Protein AF-A0A151M3M2-F1 (afdb_monomer_lite)

InterPro domains:
  IPR013106 Immunoglobulin V-set domain [PF07686] (15-67)
  IPR013783 Immunoglobulin-like fold [G3DSA:2.60.40.10] (2-80)
  IPR036179 Immunoglobulin-like domain superfamily [SSF48726] (12-71)
  IPR051713 T-cell Activation and Immune Regulation Protein [PTHR25466] (7-72)

Structure (mmCIF, N/CA/C/O backbone):
data_AF-A0A151M3M2-F1
#
_entry.id   AF-A0A151M3M2-F1
#
loop_
_atom_site.group_PDB
_atom_site.id
_atom_site.type_symbol
_atom_site.label_atom_id
_atom_site.label_alt_id
_atom_site.label_comp_id
_atom_site.label_asym_id
_atom_site.label_entity_id
_atom_site.label_seq_id
_atom_site.pdbx_PDB_ins_code
_atom_site.Cartn_x
_atom_site.Cartn_y
_atom_site.Cartn_z
_atom_site.occupancy
_atom_site.B_iso_or_equiv
_atom_site.auth_seq_id
_atom_site.auth_comp_id
_atom_site.auth_asym_id
_atom_site.auth_atom_id
_atom_site.pdbx_PDB_model_num
ATOM 1 N N . MET A 1 1 ? 4.071 19.817 -29.197 1.00 34.47 1 MET A N 1
ATOM 2 C CA . MET A 1 1 ? 4.644 18.527 -28.757 1.00 34.47 1 MET A CA 1
ATOM 3 C C . MET A 1 1 ? 3.520 17.637 -28.248 1.00 34.47 1 MET A C 1
ATOM 5 O O . MET A 1 1 ? 2.812 18.056 -27.342 1.00 34.47 1 MET A O 1
ATOM 9 N N . GLY A 1 2 ? 3.298 16.472 -28.860 1.00 42.22 2 GLY A N 1
ATOM 10 C CA . GLY A 1 2 ? 2.275 15.514 -28.424 1.00 42.22 2 GLY A CA 1
ATOM 11 C C . GLY A 1 2 ? 2.879 14.460 -27.498 1.00 42.22 2 GLY A C 1
ATOM 12 O O . GLY A 1 2 ? 3.854 13.814 -27.868 1.00 42.22 2 GLY A O 1
ATOM 13 N N . PHE A 1 3 ? 2.321 14.292 -26.299 1.00 46.91 3 PHE A N 1
ATOM 14 C CA . PHE A 1 3 ? 2.690 13.206 -25.390 1.00 46.91 3 PHE A CA 1
ATOM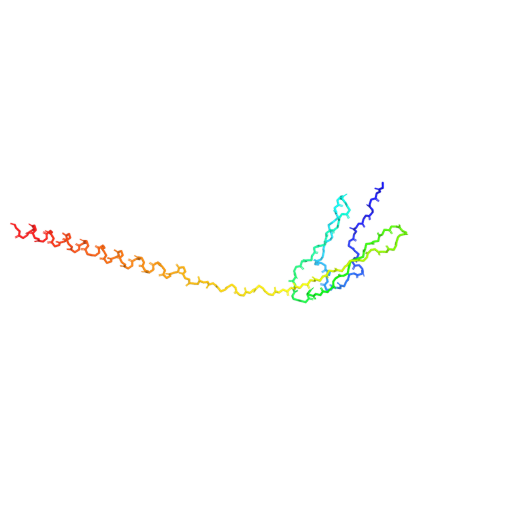 15 C C . PHE A 1 3 ? 2.060 11.895 -25.885 1.00 46.91 3 PHE A C 1
ATOM 17 O O . PHE A 1 3 ? 0.836 11.753 -25.908 1.00 46.91 3 PHE A O 1
ATOM 24 N N . HIS A 1 4 ? 2.884 10.933 -26.303 1.00 48.88 4 HIS A N 1
ATOM 25 C CA . HIS A 1 4 ? 2.422 9.625 -26.762 1.00 48.88 4 HIS A CA 1
ATOM 26 C C . HIS A 1 4 ? 2.253 8.644 -25.587 1.00 48.88 4 HIS A C 1
ATOM 28 O O . HIS A 1 4 ? 3.217 8.213 -24.970 1.00 48.88 4 HIS A O 1
ATOM 34 N N . ARG A 1 5 ? 0.988 8.280 -25.332 1.00 49.34 5 ARG A N 1
ATOM 35 C CA . ARG A 1 5 ? 0.489 6.969 -24.867 1.00 49.34 5 ARG A CA 1
ATOM 36 C C . ARG A 1 5 ? 1.288 6.289 -23.731 1.00 49.34 5 ARG A C 1
ATOM 38 O O . ARG A 1 5 ? 1.966 5.295 -23.962 1.00 49.34 5 ARG A O 1
ATOM 45 N N . CYS A 1 6 ? 1.063 6.716 -22.485 1.00 54.75 6 CYS A N 1
ATOM 46 C CA . CYS A 1 6 ? 1.232 5.841 -21.314 1.00 54.75 6 CYS A CA 1
ATOM 47 C C . CYS A 1 6 ? 0.141 4.758 -21.346 1.00 54.75 6 CYS A C 1
ATOM 49 O O . CYS A 1 6 ? -0.943 4.937 -20.794 1.00 54.75 6 CYS A O 1
ATOM 51 N N . LYS A 1 7 ? 0.389 3.671 -22.078 1.00 57.59 7 LYS A N 1
ATOM 52 C CA . LYS A 1 7 ? -0.295 2.396 -21.844 1.00 57.59 7 LYS A CA 1
ATOM 53 C C . LYS A 1 7 ? 0.524 1.620 -20.822 1.00 57.59 7 LYS A C 1
ATOM 55 O O . LYS A 1 7 ? 1.751 1.687 -20.868 1.00 57.59 7 LYS A O 1
ATOM 60 N N . ASP A 1 8 ? -0.152 0.894 -19.939 1.00 61.31 8 ASP A N 1
ATOM 61 C CA . ASP A 1 8 ? 0.507 -0.055 -19.047 1.00 61.31 8 ASP A CA 1
ATOM 62 C C . ASP A 1 8 ? 1.351 -1.010 -19.906 1.00 61.31 8 ASP A C 1
ATOM 64 O O . ASP A 1 8 ? 0.837 -1.646 -20.830 1.00 61.31 8 ASP A O 1
ATOM 68 N N . ALA A 1 9 ? 2.660 -1.065 -19.651 1.00 61.88 9 ALA A N 1
ATOM 69 C CA . ALA A 1 9 ? 3.565 -2.008 -20.301 1.00 61.88 9 ALA A CA 1
ATOM 70 C C . ALA A 1 9 ? 3.388 -3.389 -19.650 1.00 61.88 9 ALA A C 1
ATOM 72 O O . ALA A 1 9 ? 4.253 -3.865 -18.915 1.00 61.88 9 ALA A O 1
ATOM 73 N N . LEU A 1 10 ? 2.212 -3.985 -19.872 1.00 62.31 10 LEU A N 1
ATOM 74 C CA . LEU A 1 10 ? 1.760 -5.225 -19.232 1.00 62.31 10 LEU A CA 1
ATOM 75 C C . LEU A 1 10 ? 2.722 -6.396 -19.487 1.00 62.31 10 LEU A C 1
ATOM 77 O O . LEU A 1 10 ? 2.881 -7.247 -18.616 1.00 62.31 10 LEU A O 1
ATOM 81 N N . ASP A 1 11 ? 3.421 -6.385 -20.624 1.00 68.31 11 ASP A N 1
ATOM 82 C CA . ASP A 1 11 ? 4.343 -7.451 -21.042 1.00 68.31 11 ASP A CA 1
ATOM 83 C C . ASP A 1 11 ? 5.617 -7.531 -20.183 1.00 68.31 11 ASP A C 1
ATOM 85 O O . ASP A 1 11 ? 6.251 -8.578 -20.103 1.00 68.31 11 ASP A O 1
ATOM 89 N N . LEU A 1 12 ? 5.999 -6.429 -19.528 1.00 70.62 12 LEU A N 1
ATOM 90 C CA . LEU A 1 12 ? 7.157 -6.367 -18.626 1.00 70.62 12 LEU A CA 1
ATOM 91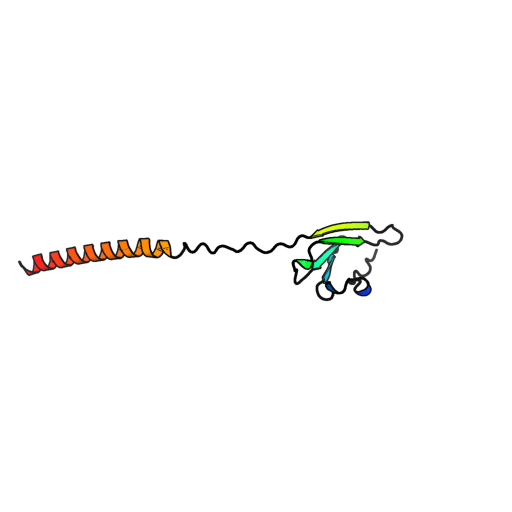 C C . LEU A 1 12 ? 6.748 -6.416 -17.152 1.00 70.62 12 LEU A C 1
ATOM 93 O O . LEU A 1 12 ? 7.599 -6.424 -16.260 1.00 70.62 12 LEU A O 1
ATOM 97 N N . GLN A 1 13 ? 5.445 -6.405 -16.879 1.00 75.12 13 GLN A N 1
ATOM 98 C CA . GLN A 1 13 ? 4.936 -6.424 -15.523 1.00 75.12 13 GLN A CA 1
ATOM 99 C C . GLN A 1 13 ? 4.984 -7.844 -14.960 1.00 75.12 13 GLN A C 1
ATOM 101 O O . GLN A 1 13 ? 4.495 -8.787 -15.575 1.00 75.12 13 GLN A O 1
ATOM 106 N N . ALA A 1 14 ? 5.524 -7.978 -13.746 1.00 81.94 14 ALA A N 1
ATOM 107 C CA . ALA A 1 14 ? 5.491 -9.243 -13.025 1.00 81.94 14 ALA A CA 1
ATOM 108 C C . ALA A 1 14 ? 4.042 -9.704 -12.794 1.00 81.94 14 ALA A C 1
ATOM 110 O O . ALA A 1 14 ? 3.193 -8.914 -12.376 1.00 81.94 14 ALA A O 1
ATOM 111 N N . GLU A 1 15 ? 3.798 -11.000 -12.989 1.00 86.44 15 GLU A N 1
ATOM 112 C CA . GLU A 1 15 ? 2.471 -11.632 -12.945 1.00 86.44 15 GLU A CA 1
ATOM 113 C C . GLU A 1 15 ? 1.678 -11.286 -11.673 1.00 86.44 15 GLU A C 1
ATOM 115 O O . GLU A 1 15 ? 0.486 -10.998 -11.733 1.00 86.44 15 GLU A O 1
ATOM 120 N N . ARG A 1 16 ? 2.356 -11.170 -10.520 1.00 88.50 16 ARG A N 1
ATOM 121 C CA . ARG A 1 16 ? 1.741 -10.810 -9.225 1.00 88.50 16 ARG A CA 1
ATOM 122 C C . ARG A 1 16 ? 1.015 -9.454 -9.198 1.00 88.50 16 ARG A C 1
ATOM 124 O O . ARG A 1 16 ? 0.311 -9.151 -8.232 1.00 88.50 16 ARG A O 1
ATOM 131 N N . PHE A 1 17 ? 1.229 -8.615 -10.209 1.00 88.56 17 PHE A N 1
ATOM 132 C CA . PHE A 1 17 ? 0.641 -7.283 -10.338 1.00 88.56 17 PHE A CA 1
ATOM 133 C C . PHE A 1 17 ? -0.388 -7.172 -11.470 1.00 88.56 17 PHE A C 1
ATOM 135 O O . PHE A 1 17 ? -1.038 -6.126 -11.594 1.00 88.56 17 PHE A O 1
ATOM 142 N N . HIS A 1 18 ? -0.562 -8.223 -12.280 1.00 87.56 18 HIS A N 1
ATOM 143 C CA . HIS A 1 18 ? -1.552 -8.241 -13.356 1.00 87.56 18 HIS A CA 1
ATOM 144 C C . HIS A 1 18 ? -2.959 -8.014 -12.798 1.00 87.56 18 HIS A C 1
ATOM 146 O O . HIS A 1 18 ? -3.337 -8.555 -11.762 1.00 87.56 18 HIS A O 1
ATOM 152 N N . GLY A 1 19 ? -3.726 -7.139 -13.454 1.00 89.12 19 GLY A N 1
ATOM 153 C CA . GLY A 1 19 ? -5.087 -6.770 -13.039 1.00 89.12 19 GLY A CA 1
ATOM 154 C C . GLY A 1 19 ? -5.185 -5.909 -11.770 1.00 89.12 19 GLY A C 1
ATOM 155 O O . GLY A 1 19 ? -6.251 -5.370 -11.480 1.00 89.12 19 GLY A O 1
ATOM 156 N N . ARG A 1 20 ? -4.082 -5.720 -11.038 1.00 92.94 20 ARG A N 1
ATOM 157 C CA . ARG A 1 20 ? -4.037 -4.946 -9.787 1.00 92.94 20 ARG A CA 1
ATOM 158 C C . ARG A 1 20 ? -3.495 -3.537 -9.980 1.00 92.94 20 ARG A C 1
ATOM 160 O O . ARG A 1 20 ? -3.609 -2.719 -9.071 1.00 92.94 20 ARG A O 1
ATOM 167 N N . THR A 1 21 ? -2.907 -3.234 -11.133 1.00 88.69 21 THR A N 1
ATOM 168 C CA . THR A 1 21 ? -2.298 -1.927 -11.400 1.00 88.69 21 THR A CA 1
ATOM 169 C C . THR A 1 21 ? -3.088 -1.097 -12.400 1.00 88.69 21 THR A C 1
ATOM 171 O O . THR A 1 21 ? -3.801 -1.628 -13.248 1.00 88.69 21 THR A O 1
ATOM 174 N N . LYS A 1 22 ? -2.988 0.228 -12.268 1.00 88.00 22 LYS A N 1
ATOM 175 C CA . LYS A 1 22 ? -3.535 1.183 -13.234 1.00 88.00 22 LYS A CA 1
ATOM 176 C C . LYS A 1 22 ? -2.720 2.471 -13.228 1.00 88.00 22 LYS A C 1
ATOM 178 O O . LYS A 1 22 ? -2.559 3.080 -12.167 1.00 88.00 22 LYS A O 1
ATOM 183 N N . VAL A 1 23 ? -2.251 2.903 -14.396 1.00 83.75 23 VAL A N 1
ATOM 184 C CA . VAL A 1 23 ? -1.565 4.191 -14.567 1.00 83.75 23 VAL A CA 1
ATOM 185 C C . VAL A 1 23 ? -2.555 5.311 -14.908 1.00 83.75 23 VAL A C 1
ATOM 187 O O . VAL A 1 23 ? -3.483 5.141 -15.700 1.00 83.75 23 VAL A O 1
ATOM 190 N N . PHE A 1 24 ? -2.341 6.483 -14.313 1.00 84.75 24 PHE A N 1
ATOM 191 C CA . PHE A 1 24 ? -3.103 7.709 -14.525 1.00 84.75 24 PHE A CA 1
ATOM 192 C C . PHE A 1 24 ? -2.160 8.808 -15.035 1.00 84.75 24 PHE A C 1
ATOM 194 O O . PHE A 1 24 ? -1.381 9.354 -14.249 1.00 84.75 24 PHE A O 1
ATOM 201 N N . PRO A 1 25 ? -2.191 9.131 -16.338 1.00 81.19 25 PRO A N 1
ATOM 202 C CA . PRO A 1 25 ? -1.421 10.244 -16.877 1.00 81.19 25 PRO A CA 1
ATOM 203 C C . PRO A 1 25 ? -2.087 11.583 -16.530 1.00 81.19 25 PRO A C 1
ATOM 205 O O . PRO A 1 25 ? -3.294 11.752 -16.716 1.00 81.19 25 PRO A O 1
ATOM 208 N N . GLU A 1 26 ? -1.299 12.558 -16.082 1.00 82.69 26 GLU A N 1
ATOM 209 C CA . GLU A 1 26 ? -1.752 13.926 -15.820 1.00 82.69 26 GLU A CA 1
ATOM 210 C C . GLU A 1 26 ? -1.241 14.897 -16.896 1.00 82.69 26 GLU A C 1
ATOM 212 O O . GLU A 1 26 ? -0.206 14.697 -17.533 1.00 82.69 26 GLU A O 1
ATOM 217 N N . LYS A 1 27 ? -1.976 15.995 -17.117 1.00 77.00 27 LYS A N 1
ATOM 218 C CA . LYS A 1 27 ? -1.687 16.965 -18.193 1.00 77.00 27 LYS A CA 1
ATOM 219 C C . LYS A 1 27 ? -0.406 17.785 -17.974 1.00 77.00 27 LYS A C 1
ATOM 221 O O . LYS A 1 27 ? 0.089 18.391 -18.916 1.00 77.00 27 LYS A O 1
ATOM 226 N N . ASN A 1 28 ? 0.108 17.823 -16.749 1.00 82.00 28 ASN A N 1
ATOM 227 C CA . ASN A 1 28 ? 1.301 18.569 -16.330 1.00 82.00 28 ASN A CA 1
ATOM 228 C C . ASN A 1 28 ? 2.600 17.746 -16.431 1.00 82.00 28 ASN A C 1
ATOM 230 O O . ASN A 1 28 ? 3.650 18.223 -16.012 1.00 82.00 28 ASN A O 1
ATOM 234 N N . GLY A 1 29 ? 2.539 16.525 -16.972 1.00 74.50 29 GLY A N 1
ATOM 235 C CA . GLY A 1 29 ? 3.687 15.620 -17.027 1.00 74.50 29 GLY A CA 1
ATOM 236 C C . GLY A 1 29 ? 3.858 14.756 -15.777 1.00 74.50 29 GLY A C 1
ATOM 237 O O . GLY A 1 29 ? 4.805 13.972 -15.721 1.00 74.50 29 GLY A O 1
ATOM 238 N N . ASN A 1 30 ? 2.945 14.843 -14.804 1.00 80.25 30 ASN A N 1
ATOM 239 C CA . ASN A 1 30 ? 2.887 13.877 -13.715 1.00 80.25 30 ASN A CA 1
ATOM 240 C C . ASN A 1 30 ? 2.245 12.570 -14.185 1.00 80.25 30 ASN A C 1
ATOM 242 O O . ASN A 1 30 ? 1.414 12.526 -15.096 1.00 80.25 30 ASN A O 1
ATOM 246 N N . VAL A 1 31 ? 2.625 11.489 -13.515 1.00 80.56 31 VAL A N 1
ATOM 247 C CA . VAL A 1 31 ? 2.063 10.160 -13.725 1.00 80.56 31 VAL A CA 1
ATOM 248 C C . VAL A 1 31 ? 1.862 9.524 -12.360 1.00 80.56 31 VAL A C 1
ATOM 250 O O . VAL A 1 31 ? 2.798 9.450 -11.565 1.00 80.56 31 VAL A O 1
ATOM 253 N N . SER A 1 32 ? 0.648 9.048 -12.106 1.00 85.12 32 SER A N 1
ATOM 254 C CA . SER A 1 32 ? 0.288 8.352 -10.873 1.00 85.12 32 SER A CA 1
ATOM 255 C C . SER A 1 32 ? 0.042 6.867 -11.159 1.00 85.12 32 SER A C 1
ATOM 257 O O . SER A 1 32 ? -0.571 6.523 -12.168 1.00 85.12 32 SER A O 1
ATOM 259 N N . LEU A 1 33 ? 0.503 5.975 -10.277 1.00 87.06 33 LEU A N 1
ATOM 260 C CA . LEU A 1 33 ? 0.266 4.527 -10.352 1.00 87.06 33 LEU A CA 1
ATOM 261 C C . LEU A 1 33 ? -0.590 4.093 -9.161 1.00 87.06 33 LEU A C 1
ATOM 263 O O . LEU A 1 33 ? -0.234 4.345 -8.012 1.00 87.06 33 LEU A O 1
ATOM 267 N N . GLN A 1 34 ? -1.695 3.404 -9.429 1.00 90.94 34 GLN A N 1
ATOM 268 C CA . GLN A 1 34 ? -2.488 2.736 -8.399 1.00 90.94 34 GLN A CA 1
ATOM 269 C C . GLN A 1 34 ? -2.142 1.249 -8.356 1.00 90.94 34 GLN A C 1
ATOM 271 O O . GLN A 1 34 ? -2.112 0.608 -9.403 1.00 90.94 34 GLN A O 1
ATOM 276 N N . LEU A 1 35 ? -1.964 0.712 -7.146 1.00 93.00 35 LEU A N 1
ATOM 277 C CA . LEU A 1 35 ? -1.924 -0.721 -6.845 1.00 93.00 35 LEU A CA 1
ATOM 278 C C . LEU A 1 35 ? -3.141 -1.074 -5.976 1.00 93.00 35 LEU A C 1
ATOM 280 O O . LEU A 1 35 ? -3.365 -0.449 -4.940 1.00 93.00 35 LEU A O 1
ATOM 284 N N . ARG A 1 36 ? -3.946 -2.036 -6.423 1.00 94.88 36 ARG A N 1
ATOM 285 C CA . ARG A 1 36 ? -5.172 -2.513 -5.768 1.00 94.88 36 ARG A CA 1
ATOM 286 C C . ARG A 1 36 ? -4.923 -3.803 -5.001 1.00 94.88 36 ARG A C 1
ATOM 288 O O . ARG A 1 36 ? -3.969 -4.530 -5.284 1.00 94.88 36 ARG A O 1
ATOM 295 N N . ASP A 1 37 ? -5.813 -4.072 -4.048 1.00 94.38 37 ASP A N 1
ATOM 296 C CA . ASP A 1 37 ? -5.818 -5.296 -3.241 1.00 94.38 37 ASP A CA 1
ATOM 297 C C . ASP A 1 37 ? -4.455 -5.544 -2.590 1.00 94.38 37 ASP A C 1
ATOM 299 O O . ASP A 1 37 ? -3.843 -6.592 -2.763 1.00 94.38 37 ASP A O 1
ATOM 303 N N . VAL A 1 38 ? -3.920 -4.510 -1.935 1.00 94.12 38 VAL A N 1
ATOM 304 C CA . VAL A 1 38 ? -2.577 -4.520 -1.344 1.00 94.12 38 VAL A CA 1
ATOM 305 C C . VAL A 1 38 ? -2.513 -5.528 -0.195 1.00 94.12 38 VAL A C 1
ATOM 307 O O . VAL A 1 38 ? -3.354 -5.532 0.701 1.00 94.12 38 VAL A O 1
ATOM 310 N N . THR A 1 39 ? -1.476 -6.356 -0.214 1.00 93.62 39 THR A N 1
ATOM 311 C CA . THR A 1 39 ? -1.185 -7.427 0.742 1.00 93.62 39 THR A CA 1
ATOM 312 C C . THR A 1 39 ? 0.184 -7.212 1.386 1.00 93.62 39 THR A C 1
ATOM 314 O O . THR A 1 39 ? 1.007 -6.441 0.888 1.00 93.62 39 THR A O 1
ATOM 317 N N . LEU A 1 40 ? 0.480 -7.939 2.468 1.00 94.88 40 LEU A N 1
ATOM 318 C CA . LEU A 1 40 ? 1.803 -7.894 3.108 1.00 94.88 40 LEU A CA 1
ATOM 319 C C . LEU A 1 40 ? 2.947 -8.229 2.131 1.00 94.88 40 LEU A C 1
ATOM 321 O O . LEU A 1 40 ? 4.019 -7.628 2.221 1.00 94.88 40 LEU A O 1
ATOM 325 N N . ASN A 1 41 ? 2.695 -9.103 1.149 1.00 93.81 41 ASN A N 1
ATOM 326 C CA . ASN A 1 41 ? 3.665 -9.532 0.133 1.00 93.81 41 ASN A CA 1
ATOM 327 C C . ASN A 1 41 ? 4.008 -8.446 -0.902 1.00 93.81 41 ASN A C 1
ATOM 329 O O . ASN A 1 41 ? 4.956 -8.605 -1.681 1.00 93.81 41 ASN A O 1
ATOM 333 N N . ASP A 1 42 ? 3.256 -7.344 -0.923 1.00 94.69 42 ASP A N 1
ATOM 334 C CA . ASP A 1 42 ? 3.562 -6.187 -1.761 1.00 94.69 42 ASP A CA 1
ATOM 335 C C . ASP A 1 42 ? 4.588 -5.252 -1.108 1.00 94.69 42 ASP A C 1
ATOM 337 O O . ASP A 1 42 ? 5.082 -4.339 -1.771 1.00 94.69 42 ASP A O 1
ATOM 341 N N . THR A 1 43 ? 4.959 -5.489 0.156 1.00 95.81 43 THR A N 1
ATOM 342 C CA . THR A 1 43 ? 6.095 -4.816 0.797 1.00 95.81 43 THR A CA 1
ATOM 343 C C . THR A 1 43 ? 7.366 -5.042 -0.015 1.00 95.81 43 THR A C 1
ATOM 345 O O . THR A 1 43 ? 7.700 -6.168 -0.382 1.00 95.81 43 THR A O 1
ATOM 348 N N . GLY A 1 44 ? 8.097 -3.966 -0.292 1.00 94.25 44 GLY A N 1
ATOM 349 C CA . GLY A 1 44 ? 9.329 -4.045 -1.061 1.00 94.25 44 GLY A CA 1
ATOM 350 C C . GLY A 1 44 ? 9.748 -2.721 -1.681 1.00 94.25 44 GLY A C 1
ATOM 351 O O . GLY A 1 44 ? 9.184 -1.659 -1.406 1.00 94.25 44 GLY A O 1
ATOM 352 N N . THR A 1 45 ? 10.764 -2.812 -2.530 1.00 94.12 45 THR A N 1
ATOM 353 C CA . THR A 1 45 ? 11.319 -1.687 -3.279 1.00 94.12 45 THR A CA 1
ATOM 354 C C . THR A 1 45 ? 10.816 -1.736 -4.718 1.00 94.12 45 THR A C 1
ATOM 356 O O . THR A 1 45 ? 10.949 -2.751 -5.395 1.00 94.12 45 THR A O 1
ATOM 359 N N . TYR A 1 46 ? 10.237 -0.635 -5.177 1.00 88.75 46 TYR A N 1
ATOM 360 C CA . TYR A 1 46 ? 9.657 -0.474 -6.503 1.00 88.75 46 TYR A CA 1
ATOM 361 C C . TYR A 1 46 ? 10.513 0.485 -7.319 1.00 88.75 46 TYR A C 1
ATOM 363 O O . TYR A 1 46 ? 10.866 1.563 -6.839 1.00 88.75 46 TYR A O 1
ATOM 371 N N . HIS A 1 47 ? 10.807 0.101 -8.558 1.00 85.88 47 HIS A N 1
ATOM 372 C CA . HIS A 1 47 ? 11.558 0.910 -9.510 1.00 85.88 47 HIS A CA 1
ATOM 373 C C . HIS A 1 47 ? 10.615 1.440 -10.587 1.00 85.88 47 HIS A C 1
ATOM 375 O O . HIS A 1 47 ? 9.790 0.705 -11.128 1.00 85.88 47 HIS A O 1
ATOM 381 N N . VAL A 1 48 ? 10.738 2.726 -10.890 1.00 80.38 48 VAL A N 1
ATOM 382 C CA . VAL A 1 48 ? 9.990 3.411 -11.941 1.00 80.38 48 VAL A CA 1
ATOM 383 C C . VAL A 1 48 ? 10.987 3.944 -12.954 1.00 80.38 48 VAL A C 1
ATOM 385 O O . VAL A 1 48 ? 11.912 4.667 -12.589 1.00 80.38 48 VAL A O 1
ATOM 388 N N . TYR A 1 49 ? 10.764 3.612 -14.223 1.00 79.50 49 TYR A N 1
ATOM 389 C CA . TYR A 1 49 ? 11.592 4.047 -15.342 1.00 79.50 49 TYR A CA 1
ATOM 390 C C . TYR A 1 49 ? 10.785 4.977 -16.245 1.00 79.50 49 TYR A C 1
ATOM 392 O O . TYR A 1 49 ? 9.756 4.585 -16.797 1.00 79.50 49 TYR A O 1
ATOM 400 N N . LEU A 1 50 ? 11.250 6.216 -16.394 1.00 77.62 50 LEU A N 1
ATOM 401 C CA . LEU A 1 50 ? 10.662 7.208 -17.290 1.00 77.62 50 LEU A CA 1
ATOM 402 C C . LEU A 1 50 ? 11.545 7.346 -18.529 1.00 77.62 50 LEU A C 1
ATOM 404 O O . LEU A 1 50 ? 12.709 7.743 -18.433 1.00 77.62 50 LEU A O 1
ATOM 408 N N . PHE A 1 51 ? 10.979 7.039 -19.692 1.00 75.81 51 PHE A N 1
ATOM 409 C CA . PHE A 1 51 ? 11.674 7.092 -20.974 1.00 75.81 51 PHE A CA 1
ATOM 410 C C . PHE A 1 51 ? 11.280 8.362 -21.736 1.00 75.81 51 PHE A C 1
ATOM 412 O O . PHE A 1 51 ? 10.118 8.543 -22.094 1.00 75.81 51 PHE A O 1
ATOM 419 N N . TYR A 1 52 ? 12.257 9.229 -22.004 1.00 75.94 52 TYR A N 1
ATOM 420 C CA . TYR A 1 52 ? 12.117 10.387 -22.893 1.00 75.94 52 TYR A CA 1
ATOM 421 C C . TYR A 1 52 ? 12.913 10.128 -24.176 1.00 75.94 52 TYR A C 1
ATOM 423 O O . TYR A 1 52 ? 13.989 9.529 -24.121 1.00 75.94 52 TYR A O 1
ATOM 431 N N . HIS A 1 53 ? 12.398 10.564 -25.333 1.00 75.88 53 HIS A N 1
ATOM 432 C CA . HIS A 1 53 ? 13.055 10.339 -26.626 1.00 75.88 53 HIS A CA 1
ATOM 433 C C . HIS A 1 53 ? 14.522 10.804 -26.598 1.00 75.88 53 HIS A C 1
ATOM 435 O O . HIS A 1 53 ? 14.798 11.971 -26.335 1.00 75.88 53 HIS A O 1
ATOM 441 N N . ASN A 1 54 ? 15.446 9.887 -26.901 1.00 74.12 54 ASN A N 1
ATOM 442 C CA . ASN A 1 54 ? 16.896 10.113 -27.002 1.00 74.12 54 ASN A CA 1
ATOM 443 C C . ASN A 1 54 ? 17.608 10.574 -25.712 1.00 74.12 54 ASN A C 1
ATOM 445 O O . ASN A 1 54 ? 18.739 11.053 -25.777 1.00 74.12 54 ASN A O 1
ATOM 449 N N . CYS A 1 55 ? 16.997 10.395 -24.537 1.00 76.81 55 CYS A N 1
ATOM 450 C CA . CYS A 1 55 ? 17.647 10.634 -23.247 1.00 76.81 55 CYS A CA 1
ATOM 451 C C . CYS A 1 55 ? 17.847 9.328 -22.470 1.00 76.81 55 CYS A C 1
ATOM 453 O O . CYS A 1 55 ? 17.130 8.347 -22.671 1.00 76.81 55 CYS A O 1
ATOM 455 N N . LYS A 1 56 ? 18.815 9.324 -21.542 1.00 84.94 56 LYS A N 1
ATOM 456 C CA . LYS A 1 56 ? 18.936 8.235 -20.565 1.00 84.94 56 LYS A CA 1
ATOM 457 C C . LYS A 1 56 ? 17.635 8.149 -19.746 1.00 84.94 56 LYS A C 1
ATOM 459 O O . LYS A 1 56 ? 17.117 9.205 -19.369 1.00 84.94 56 LYS A O 1
ATOM 464 N N . PRO A 1 57 ? 17.112 6.942 -19.464 1.00 81.81 57 PRO A N 1
ATOM 465 C CA . PRO A 1 57 ? 15.918 6.792 -18.645 1.00 81.81 57 PRO A CA 1
ATOM 466 C C . PRO A 1 57 ? 16.127 7.415 -17.267 1.00 81.81 57 PRO A C 1
ATOM 468 O O . PRO A 1 57 ? 17.193 7.268 -16.667 1.00 81.81 57 PRO A O 1
ATOM 471 N N . ILE A 1 58 ? 15.105 8.098 -16.761 1.00 84.12 58 ILE A N 1
ATOM 472 C CA . ILE A 1 58 ? 15.103 8.556 -15.373 1.00 84.12 58 ILE A CA 1
ATOM 473 C C . ILE A 1 58 ? 14.582 7.406 -14.521 1.00 84.12 58 ILE A C 1
ATOM 475 O O . ILE A 1 58 ? 13.458 6.948 -14.723 1.00 84.12 58 ILE A O 1
ATOM 479 N N . GLU A 1 59 ? 15.389 6.971 -13.561 1.00 87.38 59 GLU A N 1
ATOM 480 C CA . GLU A 1 59 ? 15.010 5.956 -12.586 1.00 87.38 59 GLU A CA 1
ATOM 481 C C . GLU A 1 59 ? 14.582 6.605 -11.266 1.00 87.38 59 GLU A C 1
ATOM 483 O O . GLU A 1 59 ? 15.211 7.548 -10.773 1.00 87.38 59 GLU A O 1
ATOM 488 N N . ARG A 1 60 ? 13.493 6.103 -10.684 1.00 87.75 60 ARG A N 1
ATOM 489 C CA . ARG A 1 60 ? 13.015 6.479 -9.352 1.00 87.75 60 ARG A CA 1
ATOM 490 C C . ARG A 1 60 ? 12.709 5.237 -8.539 1.00 87.75 60 ARG A C 1
ATOM 492 O O . ARG A 1 60 ? 12.134 4.282 -9.051 1.00 87.75 60 ARG A O 1
ATOM 499 N N . THR A 1 61 ? 13.052 5.285 -7.260 1.00 90.94 61 THR A N 1
ATOM 500 C CA . THR A 1 61 ? 12.879 4.164 -6.339 1.00 90.94 61 THR A CA 1
ATOM 501 C C . THR A 1 61 ? 11.916 4.542 -5.221 1.00 90.94 61 THR A C 1
ATOM 503 O O . THR A 1 61 ? 12.056 5.599 -4.608 1.00 90.94 61 THR A O 1
ATOM 506 N N . PHE A 1 62 ? 10.960 3.662 -4.937 1.00 90.88 62 PHE A N 1
ATOM 507 C CA . PHE A 1 62 ? 9.961 3.822 -3.884 1.00 90.88 62 PHE A CA 1
ATOM 508 C C . PHE A 1 62 ? 10.002 2.623 -2.944 1.00 90.88 62 PHE A C 1
ATOM 510 O O . PHE A 1 62 ? 10.022 1.481 -3.396 1.00 90.88 62 PHE A O 1
ATOM 517 N N . ARG A 1 63 ? 9.980 2.862 -1.631 1.00 95.81 63 ARG A N 1
ATOM 518 C CA . ARG A 1 63 ? 9.884 1.793 -0.631 1.00 95.81 63 ARG A CA 1
ATOM 519 C C . ARG A 1 63 ? 8.461 1.728 -0.093 1.00 95.81 63 ARG A C 1
ATOM 521 O O . ARG A 1 63 ? 8.013 2.659 0.569 1.00 95.81 63 ARG A O 1
ATOM 528 N N . LEU A 1 64 ? 7.779 0.620 -0.357 1.00 94.25 64 LEU A N 1
ATOM 529 C CA . LEU A 1 64 ? 6.447 0.337 0.162 1.00 94.25 64 LEU A CA 1
ATOM 530 C C . LEU A 1 64 ? 6.566 -0.604 1.361 1.00 94.25 64 LEU A C 1
ATOM 532 O O . LEU A 1 64 ? 7.228 -1.636 1.279 1.00 94.25 64 LEU A O 1
ATOM 536 N N . THR A 1 65 ? 5.941 -0.246 2.479 1.00 95.88 65 THR A N 1
ATOM 537 C CA . THR A 1 65 ? 5.820 -1.112 3.660 1.00 95.88 65 THR A CA 1
ATOM 538 C C . THR A 1 65 ? 4.348 -1.254 3.996 1.00 95.88 65 THR A C 1
ATOM 540 O O . THR A 1 65 ? 3.687 -0.258 4.282 1.00 95.88 65 THR A O 1
ATOM 54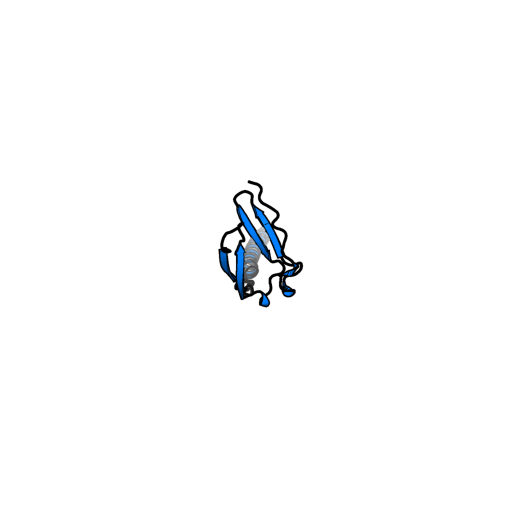3 N N . VAL A 1 66 ? 3.838 -2.480 3.927 1.00 95.38 66 VAL A N 1
ATOM 544 C CA . VAL A 1 66 ? 2.448 -2.800 4.247 1.00 95.38 66 VAL A CA 1
ATOM 545 C C . VAL A 1 66 ? 2.416 -3.378 5.654 1.00 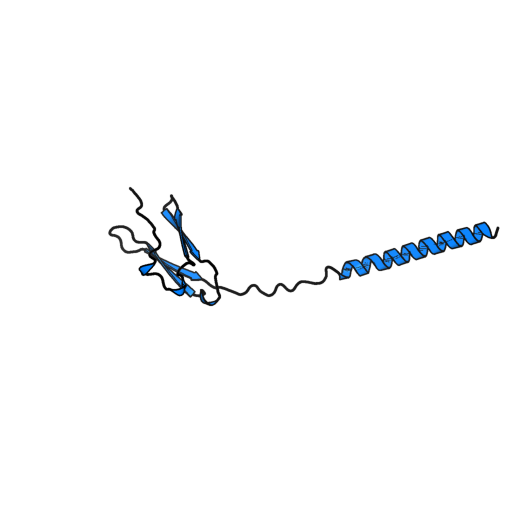95.38 66 VAL A C 1
ATOM 547 O O . VAL A 1 66 ? 3.123 -4.337 5.952 1.00 95.38 66 VAL A O 1
ATOM 550 N N . THR A 1 67 ? 1.616 -2.776 6.525 1.00 94.75 67 THR A N 1
ATOM 551 C CA . THR A 1 67 ? 1.454 -3.200 7.918 1.00 94.75 67 THR A CA 1
ATOM 552 C C . THR A 1 67 ? 0.006 -3.573 8.167 1.00 94.75 67 THR A C 1
ATOM 554 O O . THR A 1 67 ? -0.898 -2.913 7.651 1.00 94.75 67 THR A O 1
ATOM 557 N N . GLU A 1 68 ? -0.231 -4.589 8.992 1.00 91.94 68 GLU A N 1
ATOM 558 C CA . GLU A 1 68 ? -1.583 -4.871 9.462 1.00 91.94 68 GLU A CA 1
ATOM 559 C C . GLU A 1 68 ? -2.096 -3.690 10.290 1.00 91.94 68 GLU A C 1
ATOM 561 O O . GLU A 1 68 ? -1.345 -3.062 11.046 1.00 91.94 68 GLU A O 1
ATOM 566 N N . LYS A 1 69 ? -3.384 -3.365 10.139 1.00 86.56 69 LYS A N 1
ATOM 567 C CA . LYS A 1 69 ? -4.023 -2.396 11.028 1.00 86.56 69 LYS A CA 1
ATOM 568 C C . LYS A 1 69 ? -3.895 -2.961 12.449 1.00 86.56 69 LYS A C 1
ATOM 570 O O . LYS A 1 69 ? -4.307 -4.103 12.661 1.00 86.56 69 LYS A O 1
ATOM 575 N N . PRO A 1 70 ? -3.346 -2.211 13.420 1.00 81.75 70 PRO A N 1
ATOM 576 C CA . PRO A 1 70 ? -3.326 -2.687 14.792 1.00 81.75 70 PRO A CA 1
ATOM 577 C C . PRO A 1 70 ? -4.767 -2.967 15.209 1.00 81.75 70 PRO A C 1
ATOM 579 O O . PRO A 1 70 ? -5.657 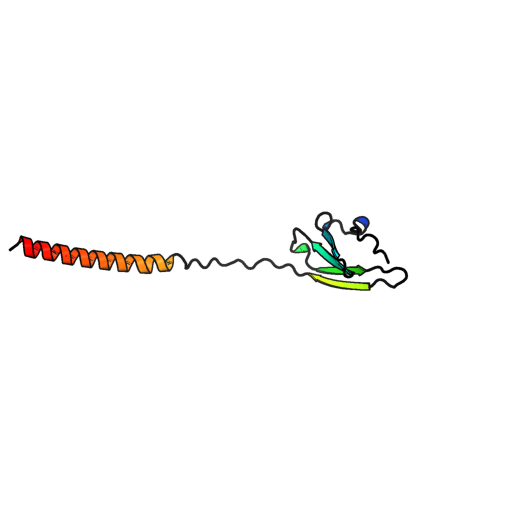-2.170 14.898 1.00 81.75 70 PRO A O 1
ATOM 582 N N . ALA A 1 71 ? -4.995 -4.105 15.868 1.00 73.94 71 ALA A N 1
ATOM 583 C CA . ALA A 1 71 ? -6.312 -4.471 16.364 1.00 73.94 71 ALA A CA 1
ATOM 584 C C . ALA A 1 71 ? -6.896 -3.277 17.130 1.00 73.94 71 ALA A C 1
ATOM 586 O O . ALA A 1 71 ? -6.376 -2.882 18.178 1.00 73.94 71 ALA A O 1
ATOM 587 N N . GLU A 1 72 ? -7.943 -2.665 16.573 1.00 73.31 72 GLU A N 1
ATOM 588 C CA . GLU A 1 72 ? -8.706 -1.627 17.251 1.00 73.31 72 GLU A CA 1
ATOM 589 C C . GLU A 1 72 ? -9.322 -2.308 18.467 1.00 73.31 72 GLU A C 1
ATOM 591 O O . GLU A 1 72 ? -10.307 -3.039 18.371 1.00 73.31 72 GLU A O 1
ATOM 596 N N . ARG A 1 73 ? -8.672 -2.144 19.623 1.00 64.50 73 ARG A N 1
ATOM 597 C CA . ARG A 1 73 ? -9.222 -2.549 20.908 1.00 64.50 73 ARG A CA 1
ATOM 598 C C . ARG A 1 73 ? -10.476 -1.713 21.087 1.00 64.50 73 ARG A C 1
ATOM 600 O O . ARG A 1 73 ? -10.388 -0.569 21.530 1.00 64.50 73 ARG A O 1
ATOM 607 N N . ASN A 1 74 ? -11.615 -2.276 20.697 1.00 60.94 74 ASN A N 1
ATOM 608 C CA . ASN A 1 74 ? -12.929 -1.737 20.987 1.00 60.94 74 ASN A CA 1
ATOM 609 C C . ASN A 1 74 ? -12.955 -1.462 22.489 1.00 60.94 74 ASN A C 1
ATOM 611 O O . ASN A 1 74 ? -13.015 -2.380 23.305 1.00 60.94 74 ASN A O 1
ATOM 615 N N . SER A 1 75 ? -12.799 -0.195 22.865 1.00 63.72 75 SER A N 1
ATOM 616 C CA . SER A 1 75 ? -12.911 0.241 24.242 1.00 63.72 75 SER A CA 1
ATOM 617 C C . SER A 1 75 ? -14.390 0.160 24.589 1.00 63.72 75 SER A C 1
ATOM 619 O O . SER A 1 75 ? -15.178 1.084 24.389 1.00 63.72 75 SER A O 1
ATOM 621 N N . GLU A 1 76 ? -14.773 -1.016 25.071 1.00 62.47 76 GLU A N 1
ATOM 622 C CA . GLU A 1 76 ? -16.078 -1.368 25.615 1.00 62.47 76 GLU A CA 1
ATOM 623 C C . GLU A 1 76 ? -16.309 -0.628 26.946 1.00 62.47 76 GLU A C 1
ATOM 625 O O . GLU A 1 76 ? -16.481 -1.203 28.012 1.00 62.47 76 GLU A O 1
ATOM 630 N N . VAL A 1 77 ? -16.250 0.702 26.909 1.00 61.62 77 VAL A N 1
ATOM 631 C CA . VAL A 1 77 ? -16.555 1.577 28.051 1.00 61.62 77 VAL A CA 1
ATOM 632 C C . VAL A 1 77 ? -17.907 2.270 27.845 1.00 61.62 77 VAL A C 1
ATOM 634 O O . VAL A 1 77 ? -18.476 2.827 28.781 1.00 61.62 77 VAL A O 1
ATOM 637 N N . LYS A 1 78 ? -18.487 2.178 26.638 1.00 62.97 78 LYS A N 1
ATOM 638 C CA . LYS A 1 78 ? -19.756 2.836 26.280 1.00 62.97 78 LYS A CA 1
ATOM 639 C C . LYS A 1 78 ? -20.959 2.333 27.094 1.00 62.97 78 LYS A C 1
ATOM 641 O O . LYS A 1 78 ? -21.883 3.102 27.321 1.00 62.97 78 LYS A O 1
ATOM 646 N N . GLY A 1 79 ? -20.930 1.094 27.594 1.00 61.16 79 GLY A N 1
ATOM 647 C CA . GLY A 1 79 ? -22.016 0.524 28.406 1.00 61.16 79 GLY A CA 1
ATOM 648 C C . GLY A 1 79 ? -21.928 0.807 29.911 1.00 61.16 79 GLY A C 1
ATOM 649 O O . GLY A 1 79 ? -22.941 0.753 30.606 1.00 61.16 79 GLY A O 1
ATOM 650 N N . ARG A 1 80 ? -20.743 1.145 30.442 1.00 65.38 80 ARG A N 1
ATOM 651 C CA . ARG A 1 80 ? -20.534 1.232 31.901 1.00 65.38 80 ARG A CA 1
ATOM 652 C C . ARG A 1 80 ? -21.128 2.500 32.522 1.00 65.38 80 ARG A C 1
ATOM 654 O O . ARG A 1 80 ? -21.594 2.462 33.656 1.00 65.38 80 ARG A O 1
ATOM 661 N N . TRP A 1 81 ? -21.180 3.598 31.765 1.00 72.38 81 TRP A N 1
ATOM 662 C CA . TRP A 1 81 ? -21.804 4.851 32.211 1.00 72.38 81 TRP A CA 1
ATOM 663 C C . TRP A 1 81 ? -23.331 4.766 32.285 1.00 72.38 81 TRP A C 1
ATOM 665 O O . TRP A 1 81 ? -23.932 5.394 33.151 1.00 72.38 81 TRP A O 1
ATOM 675 N N . ILE A 1 82 ? -23.963 3.953 31.432 1.00 70.38 82 ILE A N 1
ATOM 676 C CA . ILE A 1 82 ? -25.427 3.822 31.392 1.00 70.38 82 ILE A CA 1
ATOM 677 C C . ILE A 1 82 ? -25.942 3.224 32.712 1.00 70.38 82 ILE A C 1
ATOM 679 O O . ILE A 1 82 ? -26.859 3.771 33.323 1.00 70.38 82 ILE A O 1
ATOM 683 N N . ALA A 1 83 ? -25.295 2.167 33.216 1.00 72.50 83 ALA A N 1
ATOM 684 C CA . ALA A 1 83 ? -25.646 1.567 34.505 1.00 72.50 83 ALA A CA 1
ATOM 685 C C . ALA A 1 83 ? -25.410 2.525 35.691 1.00 72.50 83 ALA A C 1
ATOM 687 O O . ALA A 1 83 ? -26.216 2.567 36.620 1.00 72.50 83 ALA A O 1
ATOM 688 N N . ALA A 1 84 ? -24.346 3.335 35.640 1.00 78.75 84 ALA A N 1
ATOM 689 C CA . ALA A 1 84 ? -24.002 4.278 36.704 1.00 78.75 84 ALA A CA 1
ATOM 690 C C . ALA A 1 84 ? -24.986 5.459 36.837 1.00 78.75 84 ALA A C 1
ATOM 692 O O . ALA A 1 84 ? -25.057 6.051 37.909 1.00 78.75 84 ALA A O 1
ATOM 693 N N . VAL A 1 85 ? -25.752 5.796 35.791 1.00 85.31 85 VAL A N 1
ATOM 694 C CA . VAL A 1 85 ? -26.737 6.897 35.814 1.00 85.31 85 VAL A CA 1
ATOM 695 C C . VAL A 1 85 ? -28.155 6.395 36.095 1.00 85.31 85 VAL A C 1
ATOM 697 O O . VAL A 1 85 ? -28.887 7.025 36.854 1.00 85.31 85 VAL A O 1
ATOM 700 N N . ILE A 1 86 ? -28.550 5.244 35.538 1.00 88.31 86 ILE A N 1
ATOM 701 C CA . ILE A 1 86 ? -29.919 4.724 35.695 1.00 88.31 86 ILE A CA 1
ATOM 702 C C . ILE A 1 86 ? -30.204 4.312 37.145 1.00 88.31 86 ILE A C 1
ATOM 704 O O . ILE A 1 86 ? -31.273 4.622 37.671 1.00 88.31 86 ILE A O 1
ATOM 708 N N . VAL A 1 87 ? -29.255 3.649 37.814 1.00 91.19 87 VAL A N 1
ATOM 709 C CA . VAL A 1 87 ? -29.464 3.141 39.181 1.00 91.19 87 VAL A CA 1
ATOM 710 C C . VAL A 1 87 ? -29.724 4.276 40.190 1.00 91.19 87 VAL A C 1
ATOM 712 O O . VAL A 1 87 ? -30.737 4.200 40.889 1.00 91.19 87 VAL A O 1
ATOM 715 N N . PRO A 1 88 ? -28.923 5.363 40.249 1.00 92.62 88 PRO A N 1
ATOM 716 C CA . PRO A 1 88 ? -29.226 6.505 41.115 1.00 92.62 88 PRO A CA 1
ATOM 717 C C . PRO A 1 88 ? -30.577 7.164 40.820 1.00 92.62 88 PRO A C 1
ATOM 719 O O . PRO A 1 88 ? -31.282 7.545 41.752 1.00 92.62 88 PRO A O 1
ATOM 722 N N . VAL A 1 89 ? -30.970 7.275 39.545 1.00 94.50 89 VAL A N 1
ATOM 723 C CA . VAL A 1 89 ? -32.256 7.880 39.161 1.00 94.50 89 VAL A CA 1
ATOM 724 C C . VAL A 1 89 ? -33.430 7.038 39.662 1.00 94.50 89 VAL A C 1
ATOM 726 O O . VAL A 1 89 ? -34.361 7.591 40.242 1.00 94.50 89 VAL A O 1
ATOM 729 N N . LEU A 1 90 ? -33.378 5.710 39.517 1.00 95.50 90 LEU A N 1
ATOM 730 C CA . LEU A 1 90 ? -34.424 4.819 40.036 1.00 95.50 90 LEU A CA 1
ATOM 731 C C . LEU A 1 90 ? -34.530 4.882 41.565 1.00 95.50 90 LEU A C 1
ATOM 733 O O . LEU A 1 90 ? -35.639 4.884 42.098 1.00 95.50 90 LEU A O 1
ATOM 737 N N . ILE A 1 91 ? -33.397 4.990 42.265 1.00 95.94 91 ILE A N 1
ATOM 738 C CA . ILE A 1 91 ? -33.373 5.167 43.723 1.00 95.94 91 ILE A CA 1
ATOM 739 C C . ILE A 1 91 ? -34.039 6.494 44.111 1.00 95.94 91 ILE A C 1
ATOM 741 O O . ILE A 1 91 ? -34.916 6.500 44.971 1.00 95.94 91 ILE A O 1
ATOM 745 N N . LEU A 1 92 ? -33.685 7.605 43.456 1.00 96.44 92 LEU A N 1
ATOM 746 C CA . LEU A 1 92 ? -34.287 8.917 43.724 1.00 96.44 92 LEU A CA 1
ATOM 747 C C . LEU A 1 92 ? -35.794 8.930 43.445 1.00 96.44 92 LEU A C 1
ATOM 749 O O . LEU A 1 92 ? -36.559 9.434 44.264 1.00 96.44 92 LEU A O 1
ATOM 753 N N . VAL A 1 93 ? -36.238 8.332 42.337 1.00 97.19 93 VAL A N 1
ATOM 754 C CA . VAL A 1 93 ? -37.667 8.196 42.015 1.00 97.19 93 VAL A CA 1
ATOM 755 C C . VAL A 1 93 ? -38.386 7.356 43.072 1.00 97.19 93 VAL A C 1
ATOM 757 O O . VAL A 1 93 ? -39.444 7.760 43.548 1.00 97.19 93 VAL A O 1
ATOM 760 N N . GLY A 1 94 ? -37.803 6.232 43.499 1.00 96.62 94 GLY A N 1
ATOM 761 C CA . GLY A 1 94 ? -38.354 5.400 44.570 1.00 96.62 94 GLY A CA 1
ATOM 762 C C . GLY A 1 94 ? -38.482 6.149 45.899 1.00 96.62 94 GLY A C 1
ATOM 763 O O . GLY A 1 94 ? -39.519 6.062 46.554 1.00 96.62 94 GLY A O 1
ATOM 764 N N . ILE A 1 95 ? -37.471 6.945 46.261 1.00 97.25 95 ILE A N 1
ATOM 765 C CA . ILE A 1 95 ? -37.487 7.810 47.449 1.00 97.25 95 ILE A CA 1
ATOM 766 C C . ILE A 1 95 ? -38.604 8.858 47.345 1.00 97.25 95 ILE A C 1
ATOM 768 O O . ILE A 1 95 ? -39.375 9.025 48.291 1.00 97.25 95 ILE A O 1
ATOM 772 N N . ILE A 1 96 ? -38.735 9.534 46.199 1.00 97.12 96 ILE A N 1
ATOM 773 C CA . ILE A 1 96 ? -39.798 10.522 45.962 1.00 97.12 96 ILE A CA 1
ATOM 774 C C . ILE A 1 96 ? -41.174 9.861 46.102 1.00 97.12 96 ILE A C 1
ATOM 776 O O . ILE A 1 96 ? -42.010 10.351 46.858 1.00 97.12 96 ILE A O 1
ATOM 780 N N . ILE A 1 97 ? -41.401 8.725 45.435 1.00 96.81 97 ILE A N 1
ATOM 781 C CA . ILE A 1 97 ? -42.665 7.979 45.515 1.00 96.81 97 ILE A CA 1
ATOM 782 C C . ILE A 1 97 ? -42.962 7.562 46.959 1.00 96.81 97 ILE A C 1
ATOM 784 O O . ILE A 1 97 ? -44.095 7.717 47.414 1.00 96.81 97 ILE A O 1
ATOM 788 N N . TYR A 1 98 ? -41.962 7.076 47.698 1.00 96.75 98 TYR A N 1
ATOM 789 C CA . TYR A 1 98 ? -42.107 6.706 49.105 1.00 96.75 98 TYR A CA 1
ATOM 790 C C . TYR A 1 98 ? -42.589 7.886 49.959 1.00 96.75 98 TYR A C 1
ATOM 792 O O . TYR A 1 98 ? -43.556 7.743 50.708 1.00 96.75 98 TYR A O 1
ATOM 800 N N . TYR A 1 99 ? -41.968 9.060 49.814 1.00 96.25 99 TYR A N 1
ATOM 801 C CA . TYR A 1 99 ? -42.373 10.248 50.564 1.00 96.25 99 TYR A CA 1
ATOM 802 C C . TYR A 1 99 ? -43.765 10.748 50.168 1.00 96.25 99 TYR A C 1
ATOM 804 O O . TYR A 1 99 ? -44.552 11.108 51.044 1.00 96.25 99 TYR A O 1
ATOM 812 N N . LEU A 1 100 ? -44.101 10.733 48.876 1.00 91.94 100 LEU A N 1
ATOM 813 C CA . LEU A 1 100 ? -45.425 11.141 48.401 1.00 91.94 100 LEU A CA 1
ATOM 814 C C . LEU A 1 100 ? -46.523 10.197 48.903 1.00 91.94 100 LEU A C 1
ATOM 816 O O . LEU A 1 100 ? -47.558 10.661 49.380 1.00 91.94 100 LEU A O 1
ATOM 820 N N . LYS A 1 101 ? -46.283 8.880 48.864 1.00 92.25 101 LYS A N 1
ATOM 821 C CA . LYS A 1 101 ? -47.215 7.879 49.396 1.00 92.25 101 LYS A CA 1
ATOM 822 C C . LYS A 1 101 ? -47.398 8.039 50.903 1.00 92.25 101 LYS A C 1
ATOM 824 O O . LYS A 1 101 ? -48.528 8.064 51.381 1.00 92.25 101 LYS A O 1
ATOM 829 N N . ARG A 1 102 ? -46.299 8.192 51.645 1.00 91.88 102 ARG A N 1
ATOM 830 C CA . ARG A 1 102 ? -46.337 8.368 53.101 1.00 91.88 102 ARG A CA 1
ATOM 831 C C . ARG A 1 102 ? -47.123 9.616 53.503 1.00 91.88 102 ARG A C 1
ATOM 833 O O . ARG A 1 102 ? -47.903 9.559 54.446 1.00 91.88 102 ARG A O 1
ATOM 840 N N . ARG A 1 103 ? -46.983 10.713 52.754 1.00 90.81 103 ARG A N 1
ATOM 841 C CA . ARG A 1 103 ? -47.769 11.931 52.979 1.00 90.81 103 ARG A CA 1
ATOM 842 C C . ARG A 1 103 ? -49.268 11.696 52.776 1.00 90.81 103 ARG A C 1
ATOM 844 O O . ARG A 1 103 ? -50.061 12.155 53.587 1.00 90.81 103 ARG A O 1
ATOM 851 N N . GLN A 1 104 ? -49.651 10.962 51.731 1.00 85.12 104 GLN A N 1
ATOM 852 C CA . GLN A 1 104 ? -51.053 10.602 51.496 1.00 85.12 104 GLN A CA 1
ATOM 853 C C . GLN A 1 104 ? -51.611 9.701 52.607 1.00 85.12 104 GLN A C 1
ATOM 855 O O . GLN A 1 104 ? -52.755 9.872 52.999 1.00 85.12 104 GLN A O 1
ATOM 860 N N . GLU A 1 105 ? -50.820 8.778 53.163 1.00 87.19 105 GLU A N 1
ATOM 861 C CA . GLU A 1 105 ? -51.238 7.965 54.317 1.00 87.19 105 GLU A CA 1
ATOM 862 C C . GLU A 1 105 ? -51.407 8.790 55.600 1.00 87.19 105 GLU A C 1
ATOM 864 O O . GLU A 1 105 ? -52.239 8.445 56.432 1.00 87.19 105 GLU A O 1
ATOM 869 N N . GLU A 1 106 ? -50.632 9.859 55.782 1.00 84.44 106 GLU A N 1
ATOM 870 C CA . GLU A 1 106 ? -50.790 10.796 56.902 1.00 84.44 106 GLU A CA 1
ATOM 871 C C . GLU A 1 106 ? -51.996 11.732 56.704 1.00 84.44 106 GLU A C 1
ATOM 873 O O . GLU A 1 106 ? -52.666 12.060 57.681 1.0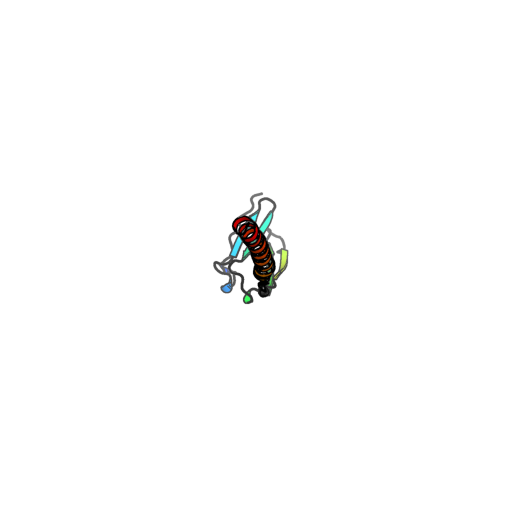0 84.44 106 GLU A O 1
ATOM 878 N N . GLU A 1 107 ? -52.308 12.118 55.460 1.00 82.56 107 GLU A N 1
ATOM 879 C CA . GLU A 1 107 ? -53.510 12.889 55.103 1.00 82.56 107 GLU A CA 1
ATOM 880 C C . GLU A 1 107 ? -54.793 12.028 55.164 1.00 82.56 107 GLU A C 1
ATOM 882 O O . GLU A 1 107 ? -55.774 12.486 55.730 1.00 82.56 107 GLU A O 1
ATOM 887 N N . ASN A 1 108 ? -54.786 10.769 54.697 1.00 71.88 108 ASN A N 1
ATOM 888 C CA . ASN A 1 108 ? -55.929 9.835 54.788 1.00 71.88 108 ASN A CA 1
ATOM 889 C C . ASN A 1 108 ? -56.195 9.302 56.207 1.00 71.88 108 ASN A C 1
ATOM 891 O O . ASN A 1 108 ? -57.242 8.703 56.450 1.00 71.88 108 ASN A O 1
ATOM 895 N N . ARG A 1 109 ? -55.225 9.417 57.124 1.00 72.12 109 ARG A N 1
ATOM 896 C CA . ARG A 1 109 ? -55.358 8.973 58.525 1.00 72.12 109 ARG A CA 1
ATOM 897 C C . ARG A 1 109 ? -55.784 10.115 59.463 1.00 72.12 109 ARG A C 1
ATOM 899 O O . ARG A 1 109 ? -55.903 9.881 60.664 1.00 72.12 109 ARG A O 1
ATOM 906 N N . ARG A 1 110 ? -55.973 11.327 58.936 1.00 63.25 110 ARG A N 1
ATOM 907 C CA . ARG A 1 110 ? -56.601 12.470 59.613 1.00 63.25 110 ARG A CA 1
ATOM 908 C C . ARG A 1 110 ? -58.050 12.599 59.170 1.00 63.25 110 ARG A C 1
ATOM 910 O O . ARG A 1 110 ? -58.848 13.041 60.022 1.00 63.25 110 ARG A O 1
#

Radius of gyration: 34.78 Å; chains: 1; bounding box: 76×30×88 Å

pLDDT: mean 81.48, std 13.77, range [34.47, 97.25]

Sequence (110 aa):
MGFHRCKDALDLQAERFHGRTKVFPEKNGNVSLQLRDVTLNDTGTYHVYLFYHNCKPIERTFRLTVTEKPAERNSEVKGRWIAAVIVPVLILVGIIIYYLKRRQEEENRR

Organism: Alligator mississippiensis (NCBI:txid8496)

Secondary structure (DSSP, 8-state):
---------GGGS-GGGTTTEEEEE-TTS-EEEEE-S--GGG-EEEEEEE--TTSPPEEEEEEE---PPP-----TTTTHHHHHHHHHHHHHHHHHHHHHHHHHHHHHT-

Foldseek 3Di:
DDDDDPDPPQVPDDPVQPPQKDWDADPVRDIDMGGHPDDQVPFDKDWDWADDPPDDTDIDIDGDGDDDDPPPPPPPPVPVVVVVPVVVVVVVVVVVVVVVVVVVVVVVVD